Protein AF-A0A094JBU8-F1 (afdb_monomer_lite)

InterPro domains:
  IPR049220 Domain of unknown function DUF6868 [PF21742] (7-82)

Organism: NCBI:txid435908

Secondary structure (DSSP, 8-state):
-HHHHHHHHHHHHHHHHHHHHHHHHHHHHHHHHHHHHHHHHHHTTTS---HHHHHHHHHHHHHHHHHH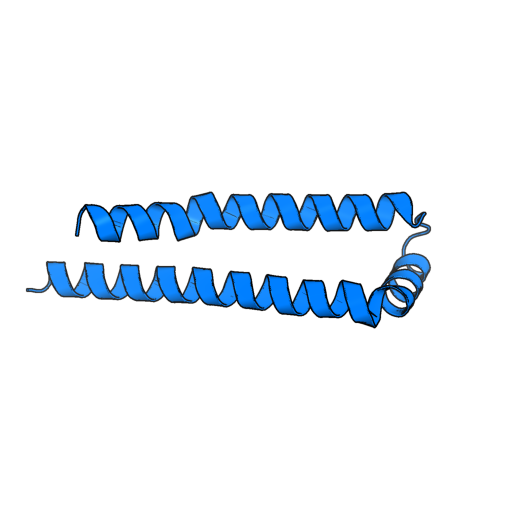HIIIIIHHHHHHHHH-

Foldseek 3Di:
DVVVVVLVVLLVVLVVVLVVLVVVVVVVVCCCVVVVVVVCVVVCVVPVDDPVVVVVVVVVVSVVSVVCSCPPRVVVSVVSVVVD

pLDDT: mean 84.52, std 7.82, range [61.0, 93.75]

Radius of gyration: 18.02 Å; chains: 1; bounding box: 44×18×46 Å

Sequence (84 aa):
MEQSVELTDIRSFLLWCVIGHYALLLIWFGFFVFGHRWLYRLHNRWFSMTRETFDALHYALLGIFEVLVLVFFLVPLVVLYLTG

Structure (mmCIF, N/CA/C/O backbone):
data_AF-A0A094JBU8-F1
#
_entry.id   AF-A0A094JBU8-F1
#
loop_
_atom_site.group_PDB
_atom_site.id
_atom_site.type_symbol
_atom_site.label_atom_id
_atom_site.label_alt_id
_atom_site.label_comp_id
_atom_site.label_asym_id
_atom_site.label_entity_id
_atom_site.label_seq_id
_atom_site.pdbx_PDB_ins_code
_atom_site.Cartn_x
_atom_site.Cartn_y
_atom_site.Cartn_z
_atom_site.occupancy
_atom_site.B_iso_or_equiv
_atom_site.auth_seq_id
_atom_site.auth_comp_id
_atom_site.auth_asym_id
_atom_site.auth_atom_id
_atom_site.pdbx_PDB_model_num
ATOM 1 N N . MET A 1 1 ? 27.749 -6.874 -20.733 1.00 61.00 1 MET A N 1
ATOM 2 C CA . MET A 1 1 ? 27.217 -8.110 -20.121 1.00 61.00 1 MET A CA 1
ATOM 3 C C . MET A 1 1 ? 27.016 -7.935 -18.616 1.00 61.00 1 MET A C 1
ATOM 5 O O . MET A 1 1 ? 25.967 -8.325 -18.137 1.00 61.00 1 MET A O 1
ATOM 9 N N . GLU A 1 2 ? 27.924 -7.272 -17.885 1.00 65.38 2 GLU A N 1
ATOM 10 C CA . GLU A 1 2 ? 27.694 -6.898 -16.469 1.00 65.38 2 GLU A CA 1
ATOM 11 C C . GLU A 1 2 ? 26.493 -5.955 -16.273 1.00 65.38 2 GLU A C 1
ATOM 13 O O . GLU A 1 2 ? 25.647 -6.202 -15.423 1.00 65.38 2 GLU A O 1
ATOM 18 N N . GLN A 1 3 ? 26.335 -4.944 -17.136 1.00 66.00 3 GLN A N 1
ATOM 19 C CA . GLN A 1 3 ? 25.248 -3.960 -17.017 1.00 66.00 3 GLN A CA 1
ATOM 20 C C . GLN A 1 3 ? 23.834 -4.566 -17.164 1.00 66.00 3 GLN A C 1
ATOM 22 O O . GLN A 1 3 ? 22.888 -4.094 -16.545 1.00 66.00 3 GLN A O 1
ATOM 27 N N . SER A 1 4 ? 23.675 -5.633 -17.956 1.00 64.69 4 SER A N 1
ATOM 28 C CA . SER A 1 4 ? 22.396 -6.349 -18.102 1.00 64.69 4 SER A CA 1
ATOM 29 C C . SER A 1 4 ? 22.083 -7.260 -16.910 1.00 64.69 4 SER A C 1
ATOM 31 O O . SER A 1 4 ? 20.914 -7.522 -16.632 1.00 64.69 4 SER A O 1
ATOM 33 N N . VAL A 1 5 ? 23.113 -7.741 -16.205 1.00 68.25 5 VAL A N 1
ATOM 34 C CA . VAL A 1 5 ? 22.943 -8.569 -15.002 1.00 68.25 5 VAL A CA 1
ATOM 35 C C . VAL A 1 5 ? 22.449 -7.702 -13.842 1.00 68.25 5 VAL A C 1
ATOM 37 O O . VAL A 1 5 ? 21.441 -8.050 -13.236 1.00 68.25 5 VAL A O 1
ATOM 40 N N . GLU A 1 6 ? 23.033 -6.517 -13.628 1.00 76.81 6 GLU A N 1
ATOM 41 C CA . GLU A 1 6 ? 22.571 -5.606 -12.566 1.00 76.81 6 GLU A CA 1
ATOM 42 C C . GLU A 1 6 ? 21.114 -5.153 -12.745 1.00 76.81 6 GLU A C 1
ATOM 44 O O . GLU A 1 6 ? 20.339 -5.147 -11.788 1.00 76.81 6 GLU A O 1
ATOM 49 N N . LEU A 1 7 ? 20.695 -4.825 -13.973 1.00 79.94 7 LEU A N 1
ATOM 50 C CA . LEU A 1 7 ? 19.300 -4.450 -14.240 1.00 79.94 7 LEU A CA 1
ATOM 51 C C . LEU A 1 7 ? 18.329 -5.608 -13.967 1.00 79.94 7 LEU A C 1
ATOM 53 O O . LEU A 1 7 ? 17.211 -5.384 -13.495 1.00 79.94 7 LEU A O 1
ATOM 57 N N . THR A 1 8 ? 18.757 -6.845 -14.228 1.00 82.75 8 THR A N 1
ATOM 58 C CA . THR A 1 8 ? 17.958 -8.049 -13.961 1.00 82.75 8 THR A CA 1
ATOM 59 C C . THR A 1 8 ? 17.803 -8.295 -12.458 1.00 82.75 8 THR A C 1
ATOM 61 O O . THR A 1 8 ? 16.704 -8.638 -12.008 1.00 82.75 8 THR A O 1
ATOM 64 N N . ASP A 1 9 ? 18.853 -8.050 -11.672 1.00 86.38 9 ASP A N 1
ATOM 65 C CA . ASP A 1 9 ? 18.818 -8.166 -10.210 1.00 86.38 9 ASP A CA 1
ATOM 66 C C . ASP A 1 9 ? 17.926 -7.092 -9.575 1.00 86.38 9 ASP A C 1
ATOM 68 O O . ASP A 1 9 ? 17.058 -7.412 -8.758 1.00 86.38 9 ASP A O 1
ATOM 72 N N . ILE A 1 10 ? 18.045 -5.834 -10.013 1.00 88.81 10 ILE A N 1
ATOM 73 C CA . ILE A 1 10 ? 17.204 -4.728 -9.523 1.00 88.81 10 ILE A CA 1
ATOM 74 C C . ILE A 1 10 ? 15.728 -4.970 -9.870 1.00 88.81 10 ILE A C 1
ATOM 76 O O . ILE A 1 10 ? 14.848 -4.797 -9.023 1.00 88.81 10 ILE A O 1
ATOM 80 N N . ARG A 1 11 ? 15.436 -5.417 -11.097 1.00 87.69 11 ARG A N 1
ATOM 81 C CA . ARG A 1 11 ? 14.074 -5.751 -11.535 1.00 87.69 11 ARG A CA 1
ATOM 82 C C . ARG A 1 11 ? 13.480 -6.896 -10.718 1.00 87.69 11 ARG A C 1
ATOM 84 O O . ARG A 1 11 ? 12.320 -6.816 -10.318 1.00 87.69 11 ARG A O 1
ATOM 91 N N . SER A 1 12 ? 14.263 -7.941 -10.454 1.00 90.31 12 SER A N 1
ATOM 92 C CA . SER A 1 12 ? 13.827 -9.082 -9.643 1.00 90.31 12 SER A CA 1
ATOM 93 C C . SER A 1 12 ? 13.559 -8.668 -8.198 1.00 90.31 12 SER A C 1
ATOM 95 O O . SER A 1 12 ? 12.524 -9.030 -7.641 1.00 90.31 12 SER A O 1
ATOM 97 N N . PHE A 1 13 ? 14.441 -7.857 -7.611 1.00 90.88 13 PHE A N 1
ATOM 98 C CA . PHE A 1 13 ? 14.262 -7.307 -6.270 1.00 90.88 13 PHE A CA 1
ATOM 99 C C . PHE A 1 13 ? 12.977 -6.477 -6.160 1.00 90.88 13 PHE A C 1
ATOM 101 O O . PHE A 1 13 ? 12.125 -6.770 -5.322 1.00 90.88 13 PHE A O 1
ATOM 108 N N . LEU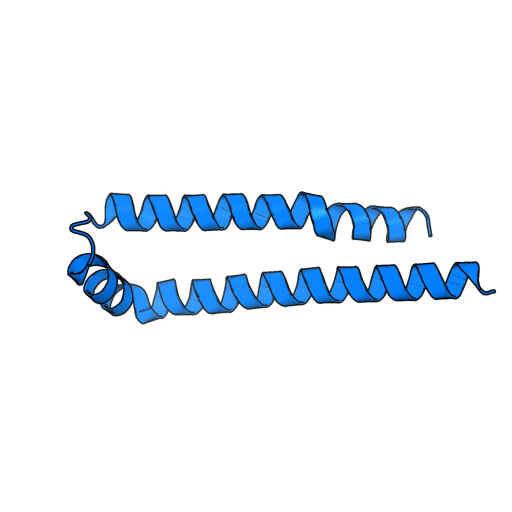 A 1 14 ? 12.788 -5.499 -7.052 1.00 91.00 14 LEU A N 1
ATOM 109 C CA . LEU A 1 14 ? 11.592 -4.653 -7.071 1.00 91.00 14 LEU A CA 1
ATOM 110 C C . LEU A 1 14 ? 10.308 -5.470 -7.265 1.00 91.00 14 LEU A C 1
ATOM 112 O O . LEU A 1 14 ? 9.300 -5.196 -6.614 1.00 91.00 14 LEU A O 1
ATOM 116 N N . LEU A 1 15 ? 10.344 -6.506 -8.106 1.00 91.31 15 LEU A N 1
ATOM 117 C CA . LEU A 1 15 ? 9.210 -7.402 -8.322 1.00 91.31 15 LEU A CA 1
ATOM 118 C C . LEU A 1 15 ? 8.850 -8.182 -7.050 1.00 91.31 15 LEU A C 1
ATOM 120 O O . LEU A 1 15 ? 7.676 -8.236 -6.681 1.00 91.31 15 LEU A O 1
ATOM 124 N N . TRP A 1 16 ? 9.837 -8.727 -6.334 1.00 93.75 16 TRP A N 1
ATOM 125 C CA . TRP A 1 16 ? 9.601 -9.392 -5.049 1.00 93.75 16 TRP A CA 1
ATOM 126 C C . TRP A 1 16 ? 9.100 -8.431 -3.968 1.00 93.75 16 TRP A C 1
ATOM 128 O O . TRP A 1 16 ? 8.243 -8.819 -3.173 1.00 93.75 16 TRP A O 1
ATOM 138 N N . CYS A 1 17 ? 9.552 -7.174 -3.963 1.00 92.00 17 CYS A N 1
ATOM 139 C CA . CYS A 1 17 ? 9.010 -6.152 -3.068 1.00 92.00 17 CYS A CA 1
ATOM 140 C C . CYS A 1 17 ? 7.526 -5.870 -3.345 1.00 92.00 17 CYS A C 1
ATOM 142 O O . CYS A 1 17 ? 6.732 -5.828 -2.405 1.00 92.00 17 CYS A O 1
ATOM 144 N N . VAL A 1 18 ? 7.135 -5.735 -4.618 1.00 91.75 18 VAL A N 1
ATOM 145 C CA . VAL A 1 18 ? 5.728 -5.548 -5.009 1.00 91.75 18 VAL A CA 1
ATOM 146 C C . VAL A 1 18 ? 4.884 -6.760 -4.597 1.00 91.75 18 VAL A C 1
ATOM 148 O O . VAL A 1 18 ? 3.846 -6.587 -3.959 1.00 91.75 18 VAL A O 1
ATOM 151 N N . ILE A 1 19 ? 5.339 -7.987 -4.885 1.00 93.62 19 ILE A N 1
ATOM 152 C CA . ILE A 1 19 ? 4.633 -9.219 -4.486 1.00 93.62 19 ILE A CA 1
ATOM 153 C C . ILE A 1 19 ? 4.468 -9.290 -2.967 1.00 93.62 19 ILE A C 1
ATOM 155 O O . ILE A 1 19 ? 3.361 -9.524 -2.480 1.00 93.62 19 ILE A O 1
ATOM 159 N N . GLY A 1 20 ? 5.549 -9.076 -2.214 1.00 91.81 20 GLY A N 1
ATOM 160 C CA . GLY A 1 20 ? 5.521 -9.111 -0.754 1.00 91.81 20 GLY A CA 1
ATOM 161 C C . GLY A 1 20 ? 4.558 -8.079 -0.169 1.00 91.81 20 GLY A C 1
ATOM 162 O O . GLY A 1 20 ? 3.839 -8.374 0.784 1.00 91.81 20 GLY A O 1
ATOM 163 N N . HIS A 1 21 ? 4.477 -6.896 -0.777 1.00 89.12 21 HIS A N 1
ATOM 164 C CA . HIS A 1 21 ? 3.550 -5.862 -0.341 1.00 89.12 21 HIS A CA 1
ATOM 165 C C . HIS A 1 21 ? 2.086 -6.237 -0.582 1.00 89.12 21 HIS A C 1
ATOM 167 O O . HIS A 1 21 ? 1.273 -6.143 0.337 1.00 89.12 21 HIS A O 1
ATOM 173 N N . TYR A 1 22 ? 1.744 -6.716 -1.780 1.00 87.38 22 TYR A N 1
ATOM 174 C CA . TYR A 1 22 ? 0.383 -7.182 -2.055 1.00 87.38 22 TYR A CA 1
ATOM 175 C C . TYR A 1 22 ? 0.007 -8.394 -1.196 1.00 87.38 22 TYR A C 1
ATOM 177 O O . TYR A 1 22 ? -1.132 -8.491 -0.742 1.00 87.38 22 TYR A O 1
ATOM 185 N N . ALA A 1 23 ? 0.956 -9.287 -0.902 1.00 92.81 23 ALA A N 1
ATOM 186 C CA . ALA A 1 23 ? 0.739 -10.383 0.038 1.00 92.81 23 ALA A CA 1
ATOM 187 C C . ALA A 1 23 ? 0.428 -9.866 1.452 1.00 92.81 23 ALA A C 1
ATOM 189 O O . ALA A 1 23 ? -0.518 -10.341 2.081 1.00 92.81 23 ALA A O 1
ATOM 190 N N . LEU A 1 24 ? 1.165 -8.861 1.938 1.00 89.69 24 LEU A N 1
ATOM 191 C CA . LEU A 1 24 ? 0.897 -8.230 3.230 1.00 89.69 24 LEU A CA 1
ATOM 192 C C . LEU A 1 24 ? -0.478 -7.546 3.253 1.00 89.69 24 LEU A C 1
ATOM 194 O O . LEU A 1 24 ? -1.217 -7.725 4.221 1.00 89.69 24 LEU A O 1
ATOM 198 N N . LEU A 1 25 ? -0.852 -6.835 2.182 1.00 87.25 25 LEU A N 1
ATOM 199 C CA . LEU A 1 25 ? -2.185 -6.243 2.027 1.00 87.25 25 LEU A CA 1
ATOM 200 C C . LEU A 1 25 ? -3.286 -7.306 2.077 1.00 87.25 25 LEU A C 1
ATOM 202 O O . LEU A 1 25 ? -4.268 -7.123 2.789 1.00 87.25 25 LEU A O 1
ATOM 206 N N . LEU A 1 26 ? -3.119 -8.432 1.378 1.00 88.31 26 LEU A N 1
ATOM 207 C CA . LEU A 1 26 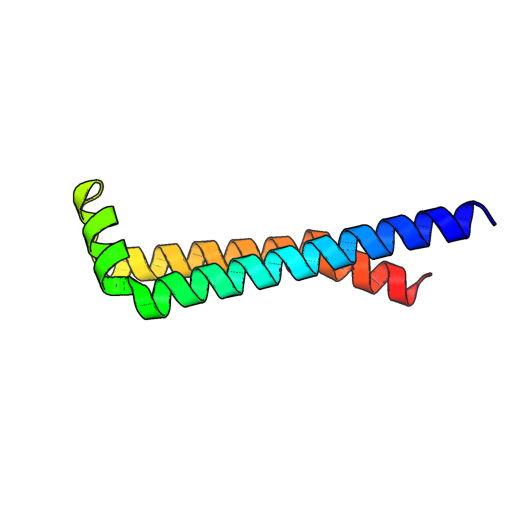? -4.092 -9.528 1.377 1.00 88.31 26 LEU A CA 1
ATOM 208 C C . LEU A 1 26 ? -4.222 -10.194 2.748 1.00 88.31 26 LEU A C 1
ATOM 210 O O . LEU A 1 26 ? -5.335 -10.472 3.194 1.00 88.31 26 LEU A O 1
ATOM 214 N N . ILE A 1 27 ? -3.101 -10.427 3.434 1.00 88.94 27 ILE A N 1
ATOM 215 C CA . ILE A 1 27 ? -3.099 -10.967 4.797 1.00 88.94 27 ILE A CA 1
ATOM 216 C C . ILE A 1 27 ? -3.820 -9.998 5.737 1.00 88.94 27 ILE A C 1
ATOM 218 O O . ILE A 1 27 ? -4.707 -10.413 6.484 1.00 88.94 27 ILE A O 1
ATOM 222 N N . TRP A 1 28 ? -3.485 -8.708 5.676 1.00 84.94 28 TRP A N 1
ATOM 223 C CA . TRP A 1 28 ? -4.105 -7.677 6.504 1.00 84.94 28 TRP A CA 1
ATOM 224 C C . TRP A 1 28 ? -5.602 -7.532 6.219 1.00 84.94 28 TRP A C 1
ATOM 226 O O . TRP A 1 28 ? -6.407 -7.478 7.147 1.00 84.94 28 TRP A O 1
ATOM 236 N N . PHE A 1 29 ? -5.991 -7.555 4.944 1.00 84.31 29 PHE A N 1
ATOM 237 C CA . PHE A 1 29 ? -7.385 -7.570 4.512 1.00 84.31 29 PHE A CA 1
ATOM 238 C C . PHE A 1 29 ? -8.126 -8.794 5.060 1.00 84.31 29 PHE A C 1
ATOM 240 O O . PHE A 1 29 ? -9.215 -8.653 5.608 1.00 84.31 29 PHE A O 1
ATOM 247 N N . GLY A 1 30 ? -7.519 -9.982 4.999 1.00 86.62 30 GLY A N 1
ATOM 248 C CA . GLY A 1 30 ? -8.072 -11.193 5.604 1.00 86.62 30 GLY A CA 1
ATOM 249 C C . GLY A 1 30 ? -8.274 -11.043 7.113 1.00 86.62 30 GLY A C 1
ATOM 250 O O . GLY A 1 30 ? -9.360 -11.317 7.626 1.00 86.62 30 GLY A O 1
ATOM 251 N N . PHE A 1 31 ? -7.270 -10.538 7.831 1.00 83.94 31 PHE A N 1
ATOM 252 C CA . PHE A 1 31 ? -7.394 -10.248 9.260 1.00 83.94 31 PHE A CA 1
ATOM 253 C C . PHE A 1 31 ? -8.511 -9.248 9.556 1.00 83.94 31 PHE A C 1
ATOM 255 O O . PHE A 1 31 ? -9.259 -9.444 10.514 1.00 83.94 31 PHE A O 1
ATOM 262 N N . PHE A 1 32 ? -8.665 -8.213 8.734 1.00 79.12 32 PHE A N 1
ATOM 263 C CA . PHE A 1 32 ? -9.718 -7.225 8.907 1.00 79.12 32 PHE A CA 1
ATOM 264 C C . PHE A 1 32 ? -11.102 -7.821 8.633 1.00 79.12 32 PHE A C 1
ATOM 266 O O . PHE A 1 32 ? -11.988 -7.679 9.463 1.00 79.12 32 PHE A O 1
ATOM 273 N N . VAL A 1 33 ? -11.291 -8.561 7.538 1.00 82.00 33 VAL A N 1
ATOM 274 C CA . VAL A 1 33 ? -12.593 -9.144 7.164 1.00 82.00 33 VAL A CA 1
ATOM 275 C C . VAL A 1 33 ? -13.025 -10.249 8.128 1.00 82.00 33 VAL A C 1
ATOM 277 O O . VAL A 1 33 ? -14.146 -10.225 8.635 1.00 82.00 33 VAL A O 1
ATOM 280 N N . PHE A 1 34 ? -12.148 -11.214 8.416 1.00 80.38 34 PHE A N 1
ATOM 281 C CA . PHE A 1 34 ? -12.494 -12.375 9.246 1.00 80.38 34 PHE A CA 1
ATOM 282 C C . PHE A 1 34 ? -12.339 -12.096 10.745 1.00 80.38 34 PHE A C 1
ATOM 284 O O . PHE A 1 34 ? -13.051 -12.665 11.574 1.00 80.38 34 PHE A O 1
ATOM 291 N N . GLY A 1 35 ? -11.410 -11.212 11.106 1.00 78.06 35 GLY A N 1
ATOM 292 C CA . GLY A 1 35 ? -11.021 -10.919 12.481 1.00 78.06 35 GLY A CA 1
ATOM 293 C C . GLY A 1 35 ? -11.506 -9.573 13.013 1.00 78.06 35 GLY A C 1
ATOM 294 O O . GLY A 1 35 ? -11.147 -9.251 14.147 1.00 78.06 35 GLY A O 1
ATOM 295 N N . HIS A 1 36 ? -12.328 -8.809 12.273 1.00 73.62 36 HIS A N 1
ATOM 296 C CA . HIS A 1 36 ? -12.750 -7.447 12.649 1.00 73.62 36 HIS A CA 1
ATOM 297 C C . HIS A 1 36 ? -13.165 -7.357 14.126 1.00 73.62 36 HIS A C 1
ATOM 299 O O . HIS A 1 36 ? -12.664 -6.543 14.898 1.00 73.62 36 HIS A O 1
ATOM 305 N N . ARG A 1 37 ? -14.047 -8.259 14.573 1.00 70.25 37 ARG A N 1
ATOM 306 C CA . ARG A 1 37 ? -14.589 -8.233 15.939 1.00 70.25 37 ARG A CA 1
ATOM 307 C C . ARG A 1 37 ? -13.540 -8.534 17.014 1.00 70.25 37 ARG A C 1
ATOM 309 O O . ARG A 1 37 ? -13.677 -8.058 18.142 1.00 70.25 37 ARG A O 1
ATOM 316 N N . TRP A 1 38 ? -12.525 -9.334 16.690 1.00 76.00 38 TRP 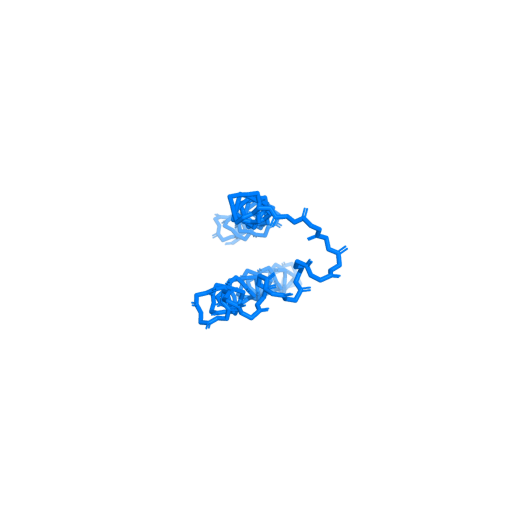A N 1
ATOM 317 C CA . TRP A 1 38 ? -11.426 -9.668 17.598 1.00 76.00 38 TRP A CA 1
ATOM 318 C C . TRP A 1 38 ? -10.399 -8.535 17.655 1.00 76.00 38 TRP A C 1
ATOM 320 O O . TRP A 1 38 ? -10.061 -8.086 18.749 1.00 76.00 38 TRP A O 1
ATOM 330 N N . LEU A 1 39 ? -10.003 -8.005 16.495 1.00 74.25 39 LEU A N 1
ATOM 331 C CA . LEU A 1 39 ? -9.110 -6.852 16.376 1.00 74.25 39 LEU A CA 1
ATOM 332 C C . LEU A 1 39 ? -9.685 -5.616 17.064 1.00 74.25 39 LEU A C 1
ATOM 334 O O . LEU A 1 39 ? -9.000 -5.008 17.880 1.00 74.25 39 LEU A O 1
ATOM 338 N N . TYR A 1 40 ? -10.959 -5.302 16.818 1.00 76.56 40 TYR A N 1
ATOM 339 C CA . TYR A 1 40 ? -11.636 -4.175 17.457 1.00 76.56 40 TYR A CA 1
ATOM 340 C C . TYR A 1 40 ? -11.671 -4.329 18.983 1.00 76.56 40 TYR A C 1
ATOM 342 O O . TYR A 1 40 ? -11.362 -3.389 19.708 1.00 76.56 40 TYR A O 1
ATOM 350 N N . ARG A 1 41 ? -11.976 -5.527 19.507 1.00 78.06 41 ARG A N 1
ATOM 351 C CA . ARG A 1 41 ? -11.951 -5.785 20.961 1.00 78.06 41 ARG A CA 1
ATOM 352 C C . ARG A 1 41 ? -10.554 -5.668 21.566 1.00 78.06 41 ARG A C 1
ATOM 354 O O . ARG A 1 41 ? -10.438 -5.212 22.701 1.00 78.06 41 ARG A O 1
ATOM 361 N N . LEU A 1 42 ? -9.527 -6.117 20.848 1.00 77.88 42 LEU A N 1
ATOM 362 C CA . LEU A 1 42 ? -8.142 -6.041 21.299 1.00 77.88 42 LEU A CA 1
ATOM 363 C C . LEU A 1 42 ? -7.659 -4.586 21.325 1.00 77.88 42 LEU A C 1
ATOM 365 O O . LEU A 1 42 ? -7.137 -4.142 22.343 1.00 77.88 42 LEU A O 1
ATOM 369 N N . HIS A 1 43 ? -7.906 -3.829 20.252 1.00 78.56 43 HIS A N 1
ATOM 370 C CA . HIS A 1 43 ? -7.539 -2.414 20.169 1.00 78.56 43 HIS A CA 1
ATOM 371 C C . HIS A 1 43 ? -8.296 -1.573 21.196 1.00 78.56 43 HIS A C 1
ATOM 373 O O . HIS A 1 43 ? -7.683 -0.768 21.895 1.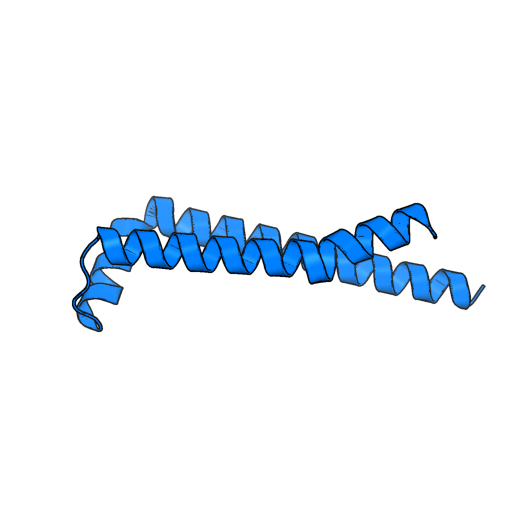00 78.56 43 HIS A O 1
ATOM 379 N N . ASN A 1 44 ? -9.598 -1.826 21.369 1.00 79.31 44 ASN A N 1
ATOM 380 C CA . ASN A 1 44 ? -10.426 -1.063 22.301 1.00 79.31 44 ASN A CA 1
ATOM 381 C C . ASN A 1 44 ? -10.029 -1.255 23.778 1.00 79.31 44 ASN A C 1
ATOM 383 O O . ASN A 1 44 ? -10.426 -0.481 24.645 1.00 79.31 44 ASN A O 1
ATOM 387 N N . ARG A 1 45 ? -9.239 -2.294 24.083 1.00 78.81 45 ARG A N 1
ATOM 388 C CA . ARG A 1 45 ? -8.712 -2.563 25.428 1.00 78.81 45 ARG A CA 1
ATOM 389 C C . ARG A 1 45 ? -7.494 -1.703 25.780 1.00 78.81 45 ARG A C 1
ATOM 391 O O . ARG A 1 45 ? -7.225 -1.526 26.965 1.00 78.81 45 ARG A O 1
ATOM 398 N N . TRP A 1 46 ? -6.783 -1.173 24.786 1.00 79.12 46 TRP A N 1
ATOM 399 C CA . TRP A 1 46 ? -5.667 -0.239 24.986 1.00 79.12 46 TRP A CA 1
ATOM 400 C C . TRP A 1 46 ? -6.020 1.198 24.599 1.00 79.12 46 TRP A C 1
ATOM 402 O O . TRP A 1 46 ? -5.488 2.130 25.193 1.00 79.12 46 TRP A O 1
ATOM 412 N N . PHE A 1 47 ? -6.959 1.383 23.671 1.00 74.50 47 PHE A N 1
ATOM 413 C CA . PHE A 1 47 ? -7.396 2.690 23.193 1.00 74.50 47 PHE A CA 1
ATOM 414 C C . PHE A 1 47 ? -8.917 2.726 23.098 1.00 74.50 47 PHE A C 1
ATOM 416 O O . PHE A 1 47 ? -9.487 2.018 22.281 1.00 74.50 47 PHE A O 1
ATOM 423 N N . SER A 1 48 ? -9.585 3.565 23.891 1.00 74.12 48 SER A N 1
ATOM 424 C CA . SER A 1 48 ? -11.031 3.783 23.752 1.00 74.12 48 SER A CA 1
ATOM 425 C C . SER A 1 48 ? -11.325 4.453 22.406 1.00 74.12 48 SER A C 1
ATOM 427 O O . SER A 1 48 ? -11.201 5.672 22.283 1.00 74.12 48 SER A O 1
ATOM 429 N N . MET A 1 49 ? -11.710 3.670 21.398 1.00 77.44 49 MET A N 1
ATOM 430 C CA . MET A 1 49 ? -11.933 4.143 20.031 1.00 77.44 49 MET A CA 1
ATOM 431 C C . MET A 1 49 ? -13.308 3.707 19.519 1.00 77.44 49 MET A C 1
ATOM 433 O O . MET A 1 49 ? -13.738 2.559 19.680 1.00 77.44 49 MET A O 1
ATOM 437 N N . THR A 1 50 ? -14.013 4.628 18.864 1.00 82.38 50 THR A N 1
ATOM 438 C CA . THR A 1 50 ? -15.247 4.300 18.143 1.00 82.38 50 THR A CA 1
ATOM 439 C C . THR A 1 50 ? -14.917 3.439 16.919 1.00 82.38 50 THR A C 1
ATOM 441 O O . THR A 1 50 ? -13.795 3.469 16.407 1.00 82.38 50 THR A O 1
ATOM 444 N N . ARG A 1 51 ? -15.886 2.645 16.444 1.00 79.38 51 ARG A N 1
ATOM 445 C CA . ARG A 1 51 ? -15.698 1.824 15.231 1.00 79.38 51 ARG A CA 1
ATOM 446 C C . ARG A 1 51 ? -15.375 2.674 14.010 1.00 79.38 51 ARG A C 1
ATOM 448 O O . ARG A 1 51 ? -14.490 2.320 13.252 1.00 79.38 51 ARG A O 1
ATOM 455 N N . GLU A 1 52 ? -16.031 3.822 13.885 1.00 84.31 52 GLU A N 1
ATOM 456 C CA . GLU A 1 52 ? -15.828 4.752 12.771 1.00 84.31 52 GLU A CA 1
ATOM 457 C C . GLU A 1 52 ? -14.379 5.241 12.699 1.00 84.31 52 GLU A C 1
ATOM 459 O O . GLU A 1 52 ? -13.778 5.228 11.629 1.00 84.31 52 GLU A O 1
ATOM 464 N N . THR A 1 53 ? -13.779 5.606 13.837 1.00 85.94 53 THR A N 1
ATOM 465 C CA . THR A 1 53 ? -12.378 6.044 13.870 1.00 85.94 53 THR A CA 1
ATOM 466 C C . THR A 1 53 ? -11.417 4.888 13.614 1.00 85.94 53 THR A C 1
ATOM 468 O O . THR A 1 53 ? -10.410 5.074 12.935 1.00 85.94 53 THR A O 1
ATOM 471 N N . PHE A 1 54 ? -11.721 3.691 14.127 1.00 83.62 54 PHE A N 1
ATOM 472 C CA . PHE A 1 54 ? -10.926 2.494 13.859 1.00 83.62 54 PHE A CA 1
ATOM 473 C C . PHE A 1 54 ? -10.900 2.171 12.359 1.00 83.62 54 PHE A C 1
ATOM 475 O O . PHE A 1 54 ? -9.816 2.025 11.792 1.00 83.62 54 PHE A O 1
ATOM 482 N N . ASP A 1 55 ? -12.066 2.142 11.713 1.00 84.56 55 ASP A N 1
ATOM 483 C CA . ASP A 1 55 ? -12.212 1.864 10.283 1.00 84.56 55 ASP A CA 1
ATOM 484 C C . ASP A 1 55 ? -11.531 2.947 9.436 1.00 84.56 55 ASP A C 1
ATOM 486 O O . ASP A 1 55 ? -10.760 2.629 8.529 1.00 84.56 55 ASP A O 1
ATOM 490 N N . ALA A 1 56 ? -11.738 4.225 9.771 1.00 89.12 56 ALA A N 1
ATOM 491 C CA . ALA A 1 56 ? -11.123 5.347 9.066 1.00 89.12 56 ALA A CA 1
ATOM 492 C C . ALA A 1 56 ? -9.592 5.322 9.155 1.00 89.12 56 ALA A C 1
ATOM 494 O O . ALA A 1 56 ? -8.915 5.536 8.150 1.00 89.12 56 ALA A O 1
ATOM 495 N N . LEU A 1 57 ? -9.032 5.027 10.333 1.00 88.50 57 LEU A N 1
ATOM 496 C CA . LEU A 1 57 ? -7.584 4.945 10.515 1.00 88.50 57 LEU A CA 1
ATOM 497 C C . LEU A 1 57 ? -6.993 3.766 9.734 1.00 88.50 57 LEU A C 1
ATOM 499 O O . LEU A 1 57 ? -5.956 3.921 9.095 1.00 88.50 57 LEU A O 1
ATOM 503 N N . HIS A 1 58 ? -7.659 2.606 9.741 1.00 85.38 58 HIS A N 1
ATOM 504 C CA . HIS A 1 58 ? -7.206 1.438 8.982 1.00 85.38 58 HIS A CA 1
ATOM 505 C C . HIS A 1 58 ? -7.222 1.709 7.480 1.00 85.38 58 HIS A C 1
ATOM 507 O O . HIS A 1 58 ? -6.232 1.430 6.808 1.00 85.38 58 HIS A O 1
ATOM 513 N N . TYR A 1 59 ? -8.298 2.305 6.964 1.00 88.25 59 TYR A N 1
ATOM 514 C CA . TYR A 1 59 ? -8.375 2.699 5.559 1.00 88.25 59 TYR A CA 1
ATOM 515 C C . TYR A 1 59 ? -7.330 3.750 5.188 1.00 88.25 59 TYR A C 1
ATOM 517 O O . TYR A 1 59 ? -6.691 3.628 4.145 1.00 88.25 59 TYR A O 1
ATOM 525 N N . ALA A 1 60 ? -7.117 4.757 6.038 1.00 91.44 60 ALA A N 1
ATOM 526 C CA . ALA A 1 60 ? -6.111 5.785 5.796 1.00 91.44 60 ALA A CA 1
ATOM 527 C C . ALA A 1 60 ? -4.695 5.192 5.756 1.00 91.44 60 ALA A C 1
ATOM 529 O O . ALA A 1 60 ? -3.934 5.479 4.834 1.00 91.44 60 ALA A O 1
ATOM 530 N N . LEU A 1 61 ? -4.354 4.332 6.720 1.00 89.25 61 LEU A N 1
ATOM 531 C CA . LEU A 1 61 ? -3.056 3.661 6.765 1.00 89.25 61 LEU A CA 1
ATOM 532 C C . LEU A 1 61 ? -2.858 2.739 5.558 1.00 89.25 61 LEU A C 1
ATOM 534 O O . LEU A 1 61 ? -1.792 2.785 4.951 1.00 89.25 61 LEU A O 1
ATOM 538 N N . LEU A 1 62 ? -3.878 1.965 5.169 1.00 89.50 62 LEU A N 1
ATOM 539 C CA . LEU A 1 62 ? -3.842 1.131 3.963 1.00 89.50 62 LEU A CA 1
ATOM 540 C C . LEU A 1 62 ? -3.620 1.970 2.700 1.00 89.50 62 LEU A C 1
ATOM 542 O O . LEU A 1 62 ? -2.733 1.650 1.916 1.00 89.50 62 LEU A O 1
ATOM 546 N N . GLY A 1 63 ? -4.358 3.071 2.538 1.00 90.38 63 GLY A N 1
ATOM 547 C CA . GLY A 1 63 ? -4.225 3.953 1.377 1.00 90.38 63 GLY A CA 1
ATOM 548 C C . GLY A 1 63 ? -2.849 4.615 1.284 1.00 90.38 63 GLY A C 1
ATOM 549 O O . GLY A 1 63 ? -2.251 4.649 0.212 1.00 90.38 63 GLY A O 1
ATOM 550 N N . ILE A 1 64 ? -2.296 5.092 2.405 1.00 92.44 64 ILE A N 1
ATOM 551 C CA . ILE A 1 64 ? -0.926 5.634 2.441 1.00 92.44 64 ILE A CA 1
ATOM 552 C C . ILE A 1 64 ? 0.081 4.548 2.056 1.00 92.44 64 ILE A C 1
ATOM 554 O O . ILE A 1 64 ? 0.991 4.798 1.267 1.00 92.44 64 ILE A O 1
ATOM 558 N N . PHE A 1 65 ? -0.079 3.342 2.601 1.00 88.44 65 PHE A N 1
ATOM 559 C CA . PHE A 1 65 ? 0.830 2.229 2.354 1.00 88.44 65 PHE A CA 1
ATOM 560 C C . PHE A 1 65 ? 0.812 1.795 0.879 1.00 88.44 65 PHE A C 1
ATOM 562 O O . PHE A 1 65 ? 1.874 1.595 0.289 1.00 88.44 65 PHE A O 1
ATOM 569 N N . GLU A 1 66 ? -0.372 1.762 0.264 1.00 88.81 66 GLU A N 1
ATOM 570 C CA . GLU A 1 66 ? -0.559 1.487 -1.162 1.00 88.81 66 GLU A CA 1
ATOM 571 C C . GLU A 1 66 ? 0.114 2.556 -2.038 1.00 88.81 66 GLU A C 1
ATOM 573 O O . GLU A 1 66 ? 0.879 2.222 -2.944 1.00 88.81 66 GLU A O 1
ATOM 578 N N . VAL A 1 67 ? -0.076 3.846 -1.728 1.00 93.12 67 VAL A N 1
ATOM 579 C CA . VAL A 1 67 ? 0.574 4.951 -2.458 1.00 93.12 67 VAL A CA 1
ATOM 580 C C . VAL A 1 67 ? 2.096 4.867 -2.368 1.00 93.12 67 VAL A C 1
ATOM 582 O O . VAL A 1 67 ? 2.778 5.028 -3.382 1.00 93.12 67 VAL A O 1
ATOM 585 N N . LEU A 1 68 ? 2.644 4.589 -1.182 1.00 91.12 68 LEU A N 1
ATOM 586 C CA . LEU A 1 68 ? 4.088 4.424 -1.013 1.00 91.12 68 LEU A CA 1
ATOM 587 C C . LEU A 1 68 ? 4.618 3.304 -1.911 1.00 91.12 68 LEU A C 1
ATOM 589 O O . LEU A 1 68 ? 5.653 3.480 -2.550 1.00 91.12 68 LEU A O 1
ATOM 593 N N . VAL A 1 69 ? 3.908 2.181 -2.032 1.00 90.75 69 VAL A N 1
ATOM 594 C CA . VAL A 1 69 ? 4.378 1.097 -2.900 1.00 90.75 69 VAL A CA 1
ATOM 595 C C . VAL A 1 69 ? 4.224 1.364 -4.379 1.00 90.75 69 VAL A C 1
ATOM 597 O O . VAL A 1 69 ? 5.129 1.014 -5.145 1.00 90.75 69 VAL A O 1
ATOM 600 N N . LEU A 1 70 ? 3.163 2.056 -4.782 1.00 91.06 70 LEU A N 1
ATOM 601 C CA . LEU A 1 70 ? 3.045 2.532 -6.153 1.00 91.06 70 LEU A CA 1
ATOM 602 C C . LEU A 1 70 ? 4.241 3.415 -6.524 1.00 91.06 70 LEU A C 1
ATOM 604 O O . LEU A 1 70 ? 4.891 3.167 -7.537 1.00 91.06 70 LEU A O 1
ATOM 608 N N . VAL A 1 71 ? 4.576 4.391 -5.680 1.00 92.81 71 VAL A N 1
ATOM 609 C CA . VAL A 1 71 ? 5.630 5.374 -5.968 1.00 92.81 71 VAL A CA 1
ATOM 610 C C . VAL A 1 71 ? 7.035 4.774 -5.876 1.00 92.81 71 VAL A C 1
ATOM 612 O O . VAL A 1 71 ? 7.852 5.022 -6.758 1.00 92.81 71 VAL A O 1
ATO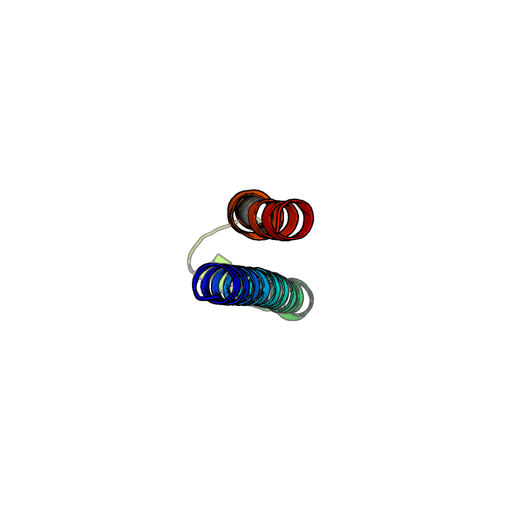M 615 N N . PHE A 1 72 ? 7.337 3.997 -4.833 1.00 89.56 72 PHE A N 1
ATOM 616 C CA . PHE A 1 72 ? 8.708 3.550 -4.556 1.00 89.56 72 PHE A CA 1
ATOM 617 C C . PHE A 1 72 ? 9.079 2.205 -5.178 1.00 89.56 72 PHE A C 1
ATOM 619 O O . PHE A 1 72 ? 10.267 1.927 -5.318 1.00 89.56 72 PHE A O 1
ATOM 626 N N . PHE A 1 73 ? 8.104 1.375 -5.556 1.00 91.81 73 PHE A N 1
ATOM 627 C CA . PHE A 1 73 ? 8.391 0.038 -6.079 1.00 91.81 73 PHE A CA 1
ATOM 628 C C . PHE A 1 73 ? 7.775 -0.194 -7.453 1.00 91.81 73 PHE A C 1
ATOM 630 O O . PHE A 1 73 ? 8.498 -0.554 -8.382 1.00 91.81 73 PHE A O 1
ATOM 637 N N . LEU A 1 74 ? 6.470 0.050 -7.618 1.00 90.00 74 LEU A N 1
ATOM 638 C CA . LEU A 1 74 ? 5.799 -0.257 -8.882 1.00 90.00 74 LEU A CA 1
ATOM 639 C C . LEU A 1 74 ? 6.235 0.684 -10.010 1.00 90.00 74 LEU A C 1
ATOM 641 O O . LEU A 1 74 ? 6.568 0.209 -11.091 1.00 90.00 74 LEU A O 1
ATOM 645 N N . VAL A 1 75 ? 6.266 1.998 -9.772 1.00 93.31 75 VAL A N 1
ATOM 646 C CA . VAL A 1 75 ? 6.689 2.977 -10.786 1.00 93.31 75 VAL A CA 1
ATOM 647 C C . VAL A 1 75 ? 8.131 2.716 -11.250 1.00 93.31 75 VAL A C 1
ATOM 649 O O . VAL A 1 75 ? 8.326 2.581 -12.458 1.00 93.31 75 VAL A O 1
ATOM 652 N N . PRO A 1 76 ? 9.135 2.549 -10.363 1.00 90.00 76 PRO A N 1
ATOM 653 C CA . PRO A 1 76 ? 10.492 2.193 -10.777 1.00 90.00 76 PRO A CA 1
ATOM 654 C C . PRO A 1 76 ? 10.567 0.864 -11.529 1.00 90.00 76 PRO A C 1
ATOM 656 O O . PRO A 1 76 ? 11.288 0.771 -12.520 1.00 90.00 76 PRO A O 1
ATOM 659 N N . LEU A 1 77 ? 9.796 -0.147 -11.106 1.00 91.38 77 LEU A N 1
ATOM 660 C CA . LEU A 1 77 ? 9.719 -1.425 -11.809 1.00 91.38 77 LEU A CA 1
ATOM 661 C C . LEU A 1 77 ? 9.209 -1.218 -13.240 1.00 91.38 77 LEU A C 1
ATOM 663 O O . LEU A 1 77 ? 9.858 -1.658 -14.182 1.00 91.38 77 LEU A O 1
ATOM 667 N N . VAL A 1 78 ? 8.093 -0.507 -13.417 1.00 91.75 78 VAL A N 1
ATOM 668 C CA . VAL A 1 78 ? 7.517 -0.215 -14.739 1.00 91.75 78 VAL A CA 1
ATOM 669 C C . VAL A 1 78 ? 8.503 0.557 -15.611 1.00 91.75 78 VAL A C 1
ATOM 671 O O . VAL A 1 78 ? 8.692 0.193 -16.767 1.00 91.75 78 VAL A O 1
ATOM 674 N N . VAL A 1 79 ? 9.172 1.577 -15.068 1.00 93.44 79 VAL A N 1
ATOM 675 C CA . VAL A 1 79 ? 10.193 2.332 -15.810 1.00 93.44 79 VAL A CA 1
ATOM 676 C C . VAL A 1 79 ? 11.313 1.405 -16.276 1.00 93.44 79 VAL A C 1
ATOM 678 O O . VAL A 1 79 ? 11.623 1.411 -17.461 1.00 93.44 79 VAL A O 1
ATOM 681 N N . LEU A 1 80 ? 11.846 0.543 -15.403 1.00 89.31 80 LEU A N 1
ATOM 682 C CA . LEU A 1 80 ? 12.877 -0.433 -15.778 1.00 89.31 80 LEU A CA 1
ATOM 683 C C . LEU A 1 80 ? 12.416 -1.404 -16.870 1.00 89.31 80 LEU A C 1
ATOM 685 O O . LEU A 1 80 ? 13.220 -1.785 -17.709 1.00 89.31 80 LEU A O 1
ATOM 689 N N . TYR A 1 81 ? 11.142 -1.796 -16.881 1.00 88.19 81 TYR A N 1
ATOM 690 C CA . TYR A 1 81 ? 10.570 -2.621 -17.950 1.00 88.19 81 TYR A CA 1
ATOM 691 C C . TYR A 1 81 ? 10.429 -1.879 -19.286 1.00 88.19 81 TYR A C 1
ATOM 693 O O . TYR A 1 81 ? 10.423 -2.521 -20.331 1.00 88.19 81 TYR A O 1
ATOM 701 N N . LEU A 1 82 ? 10.255 -0.555 -19.258 1.00 90.00 82 LEU A N 1
ATOM 702 C CA . LEU A 1 82 ? 10.093 0.271 -20.458 1.00 90.00 82 LEU A CA 1
ATOM 703 C C . LEU A 1 82 ? 11.432 0.743 -21.034 1.00 90.00 82 LEU A C 1
ATOM 705 O O . LEU A 1 82 ? 11.530 0.956 -22.240 1.00 90.00 82 LEU A O 1
ATOM 709 N N . THR A 1 83 ? 12.437 0.955 -20.182 1.00 86.56 83 THR A N 1
ATOM 710 C CA . THR A 1 83 ? 13.750 1.490 -20.576 1.00 86.56 83 THR A CA 1
ATOM 711 C C . THR A 1 83 ? 14.850 0.435 -20.666 1.00 86.56 83 THR A C 1
ATOM 713 O O . THR A 1 83 ? 15.925 0.752 -21.170 1.00 86.56 83 THR A O 1
ATOM 716 N N . GLY A 1 84 ? 14.623 -0.757 -20.106 1.00 68.00 84 GLY A N 1
ATOM 717 C CA . GLY A 1 84 ? 15.584 -1.862 -20.026 1.00 68.00 84 GLY A CA 1
ATOM 718 C C . GLY A 1 84 ? 15.415 -2.897 -21.125 1.00 68.00 84 GLY A C 1
ATOM 719 O O . GLY A 1 84 ? 14.257 -3.274 -21.409 1.00 68.00 84 GLY A O 1
#